Protein AF-A0A536A9E0-F1 (afdb_monomer_lite)

Sequence (63 aa):
MNAYFWRTDENIVHHMRGESVADVRERIAVTHGDAVARRAVITSLDTPRADTSKPADSKSAAA

Secondary structure (DSSP, 8-state):
-EEEEEE-TT---EEEEESSHHHHHHHHHHHH-HHHHHH-EEEEE------------------

Structure (mmCIF, N/CA/C/O backbone):
data_AF-A0A536A9E0-F1
#
_entry.id   AF-A0A536A9E0-F1
#
loop_
_atom_site.group_PDB
_atom_sit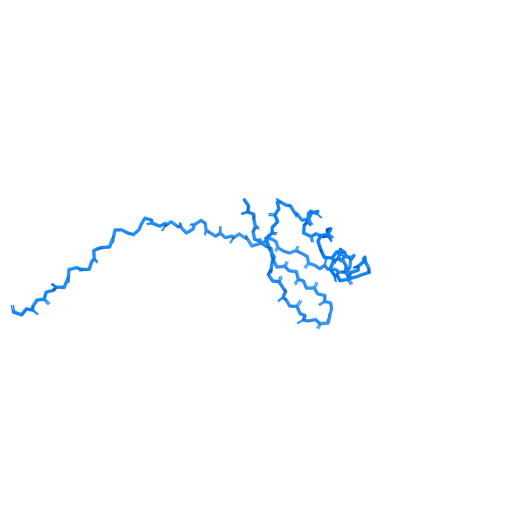e.id
_atom_site.type_symbol
_atom_site.label_atom_id
_atom_site.label_alt_id
_atom_site.label_comp_id
_atom_site.label_asym_id
_atom_site.label_entity_id
_atom_site.label_seq_id
_atom_site.pdbx_PDB_ins_code
_atom_site.Cartn_x
_atom_site.Cartn_y
_atom_site.Cartn_z
_atom_site.occupancy
_atom_site.B_iso_or_equiv
_atom_site.auth_seq_id
_atom_site.auth_comp_id
_atom_site.auth_asym_id
_atom_site.auth_atom_id
_atom_site.pdbx_PDB_model_num
ATOM 1 N N . MET A 1 1 ? 13.721 -1.339 -11.399 1.00 73.62 1 MET A N 1
ATOM 2 C CA . MET A 1 1 ? 12.524 -0.743 -10.770 1.00 73.62 1 MET A CA 1
ATOM 3 C C . MET A 1 1 ? 11.396 -1.744 -10.893 1.00 73.62 1 MET A C 1
ATOM 5 O O . MET A 1 1 ? 11.110 -2.154 -12.013 1.00 73.62 1 MET A O 1
ATOM 9 N N . ASN A 1 2 ? 10.837 -2.174 -9.763 1.00 87.12 2 ASN A N 1
ATOM 10 C CA . ASN A 1 2 ? 9.919 -3.308 -9.690 1.00 87.12 2 ASN A CA 1
ATOM 11 C C . ASN A 1 2 ? 8.474 -2.821 -9.559 1.00 87.12 2 ASN A C 1
ATOM 13 O O . ASN A 1 2 ? 8.213 -1.704 -9.096 1.00 87.12 2 ASN A O 1
ATOM 17 N N . ALA A 1 3 ? 7.540 -3.660 -9.989 1.00 89.06 3 ALA A N 1
ATOM 18 C CA . ALA A 1 3 ? 6.116 -3.425 -9.831 1.00 89.06 3 ALA A CA 1
ATOM 19 C C . ALA A 1 3 ? 5.583 -4.278 -8.676 1.00 89.06 3 ALA A C 1
ATOM 21 O O . ALA A 1 3 ? 5.995 -5.422 -8.494 1.00 89.06 3 ALA A O 1
ATOM 22 N N . TYR A 1 4 ? 4.665 -3.717 -7.898 1.00 90.25 4 TYR A N 1
ATOM 23 C CA . TYR A 1 4 ? 4.050 -4.377 -6.755 1.00 90.25 4 TYR A CA 1
ATOM 24 C C . TYR A 1 4 ? 2.553 -4.101 -6.740 1.00 90.25 4 TYR A C 1
ATOM 26 O O . TYR A 1 4 ? 2.115 -2.978 -7.002 1.00 90.25 4 TYR A O 1
ATOM 34 N N . PHE A 1 5 ? 1.770 -5.106 -6.370 1.00 90.88 5 PHE A N 1
ATOM 35 C CA . PHE A 1 5 ? 0.416 -4.887 -5.880 1.00 90.88 5 PHE A CA 1
ATOM 36 C C . PHE A 1 5 ? 0.419 -4.892 -4.362 1.00 90.88 5 PHE A C 1
ATOM 38 O O . PHE A 1 5 ? 1.144 -5.669 -3.740 1.00 90.88 5 PHE A O 1
ATOM 45 N N . TRP A 1 6 ? -0.427 -4.064 -3.760 1.00 90.94 6 TRP A N 1
ATOM 46 C CA . TRP A 1 6 ? -0.740 -4.191 -2.346 1.00 90.94 6 TRP A CA 1
ATOM 47 C C . TRP A 1 6 ? -2.241 -4.119 -2.097 1.00 90.94 6 TRP A C 1
ATOM 49 O O . TRP A 1 6 ? -2.975 -3.500 -2.868 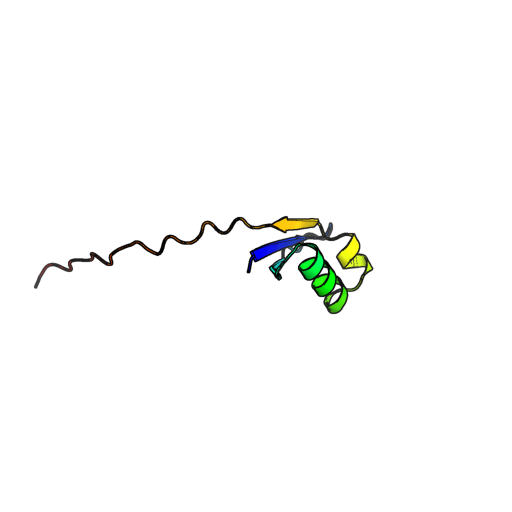1.00 90.94 6 TRP A O 1
ATOM 59 N N . ARG A 1 7 ? -2.686 -4.792 -1.034 1.00 89.88 7 ARG A N 1
ATOM 60 C CA . ARG A 1 7 ? -4.088 -4.821 -0.602 1.00 89.88 7 ARG A CA 1
ATOM 61 C C . ARG A 1 7 ? -4.214 -4.871 0.915 1.00 89.88 7 ARG A C 1
ATOM 63 O O . ARG A 1 7 ? -3.315 -5.373 1.592 1.00 89.88 7 ARG A O 1
ATOM 70 N N . THR A 1 8 ? -5.352 -4.417 1.424 1.00 86.06 8 THR A N 1
ATOM 71 C CA . THR A 1 8 ? -5.807 -4.628 2.808 1.00 86.06 8 THR A CA 1
ATOM 72 C C . THR A 1 8 ? -7.045 -5.526 2.835 1.00 86.06 8 THR A C 1
ATOM 74 O O . THR A 1 8 ? -7.618 -5.826 1.786 1.00 86.06 8 THR A O 1
ATOM 77 N N . ASP A 1 9 ? -7.469 -5.948 4.032 1.00 78.88 9 ASP A N 1
ATOM 78 C CA . ASP A 1 9 ? -8.703 -6.726 4.246 1.00 78.88 9 ASP A CA 1
ATOM 79 C C . ASP A 1 9 ? -9.948 -6.079 3.608 1.00 78.88 9 ASP A C 1
ATOM 81 O O . ASP A 1 9 ? -10.886 -6.770 3.223 1.00 78.88 9 ASP A O 1
ATOM 85 N N . GLU A 1 10 ? -9.935 -4.754 3.438 1.00 70.69 10 GLU A N 1
ATOM 86 C CA . GLU A 1 10 ? -11.029 -3.958 2.868 1.00 70.69 10 GLU A CA 1
ATOM 87 C C . GLU A 1 10 ? -11.001 -3.885 1.326 1.00 70.69 10 GLU A C 1
ATOM 89 O O . GLU A 1 10 ? -11.727 -3.106 0.716 1.00 70.69 10 GLU A O 1
ATOM 94 N N . ASN A 1 11 ? -10.240 -4.776 0.676 1.00 57.25 11 ASN A N 1
ATOM 95 C CA . ASN A 1 11 ? -10.393 -5.137 -0.740 1.00 57.25 11 ASN A CA 1
ATOM 96 C C . ASN A 1 11 ? -10.014 -4.081 -1.797 1.00 57.25 11 ASN A C 1
ATOM 98 O O . ASN A 1 11 ? -10.489 -4.155 -2.931 1.00 57.25 11 ASN A O 1
ATOM 102 N N . ILE A 1 12 ? -9.095 -3.156 -1.508 1.00 65.19 12 ILE A N 1
ATOM 103 C CA . ILE A 1 12 ? -8.538 -2.286 -2.559 1.00 65.19 12 ILE A CA 1
ATOM 104 C C . ILE A 1 12 ? -7.156 -2.790 -2.981 1.00 65.19 12 ILE A C 1
ATOM 106 O O . ILE A 1 12 ? -6.212 -2.775 -2.194 1.00 65.19 12 ILE A O 1
ATOM 110 N N . VAL A 1 13 ? -7.048 -3.263 -4.228 1.00 70.56 13 VAL A N 1
ATOM 111 C CA . VAL A 1 13 ? -5.774 -3.635 -4.860 1.00 70.56 13 VAL A CA 1
ATOM 112 C C . VAL A 1 13 ? -5.184 -2.397 -5.529 1.00 70.56 13 VAL A C 1
ATOM 114 O O . VAL A 1 13 ? -5.716 -1.903 -6.521 1.00 70.56 13 VAL A O 1
ATOM 117 N N . HIS A 1 14 ? -4.068 -1.907 -5.004 1.00 77.44 14 HIS A N 1
ATOM 118 C CA . HIS A 1 14 ? -3.357 -0.750 -5.538 1.00 77.44 14 HIS A CA 1
ATOM 119 C C . HIS A 1 14 ? -2.052 -1.183 -6.213 1.00 77.44 14 HIS A C 1
ATOM 121 O O . HIS A 1 14 ? -1.256 -1.930 -5.640 1.00 77.44 14 HIS A O 1
ATOM 127 N N . HIS A 1 15 ? -1.813 -0.690 -7.430 1.00 86.81 15 HIS A N 1
ATOM 128 C CA . HIS A 1 15 ? -0.541 -0.859 -8.132 1.00 86.81 15 HIS A CA 1
ATOM 129 C C . HIS A 1 15 ? 0.450 0.216 -7.684 1.00 86.81 15 HIS A C 1
ATOM 131 O O . HIS A 1 15 ? 0.124 1.404 -7.700 1.00 86.81 15 HIS A O 1
ATOM 137 N N . MET A 1 16 ? 1.669 -0.182 -7.328 1.00 87.75 16 MET A N 1
ATOM 138 C CA . MET A 1 16 ? 2.743 0.742 -6.981 1.00 87.75 16 MET A CA 1
ATOM 139 C C . MET A 1 16 ? 4.078 0.279 -7.569 1.00 87.75 16 MET A C 1
ATOM 141 O O . MET A 1 16 ? 4.336 -0.917 -7.697 1.00 87.75 16 MET A O 1
ATOM 145 N N . ARG A 1 17 ? 4.948 1.232 -7.918 1.00 88.12 17 ARG A N 1
ATOM 146 C CA . ARG A 1 17 ? 6.347 0.949 -8.256 1.00 88.12 17 ARG A CA 1
ATOM 147 C C . ARG A 1 17 ? 7.246 1.282 -7.079 1.00 88.12 17 ARG A C 1
ATOM 149 O O . ARG A 1 17 ? 7.076 2.332 -6.461 1.00 88.12 17 ARG A O 1
ATOM 156 N N . GLY A 1 18 ? 8.221 0.419 -6.843 1.00 88.75 18 GLY A N 1
ATOM 157 C CA . GLY A 1 18 ? 9.215 0.596 -5.797 1.00 88.75 18 GLY A CA 1
ATOM 158 C C . GLY A 1 18 ? 10.494 -0.166 -6.099 1.00 88.75 18 GLY A C 1
ATOM 159 O O . GLY A 1 18 ? 10.584 -0.929 -7.070 1.00 88.75 18 GLY A O 1
ATOM 160 N N . GLU A 1 19 ? 11.503 0.066 -5.276 1.00 89.00 19 GLU A N 1
ATOM 161 C CA . GLU A 1 19 ? 12.778 -0.652 -5.371 1.00 89.00 19 GLU A CA 1
ATOM 162 C C . GLU A 1 19 ? 12.726 -1.978 -4.611 1.00 89.00 19 GLU A C 1
ATOM 164 O O . GLU A 1 19 ? 13.298 -2.979 -5.044 1.00 89.00 19 GLU A O 1
ATOM 169 N N . SER A 1 20 ? 11.982 -1.999 -3.507 1.00 90.69 20 SER A N 1
ATOM 170 C CA . SER A 1 20 ? 11.823 -3.150 -2.626 1.00 90.69 20 SER A CA 1
ATOM 171 C C . SER A 1 20 ? 10.459 -3.130 -1.933 1.00 90.69 20 SER A C 1
ATOM 173 O O . SER A 1 20 ? 9.767 -2.114 -1.912 1.00 90.69 20 SER A O 1
ATOM 175 N N . VAL A 1 21 ? 10.083 -4.244 -1.300 1.00 90.56 21 VAL A N 1
ATOM 176 C CA . VAL A 1 21 ? 8.870 -4.308 -0.465 1.00 90.56 21 VAL A CA 1
ATOM 177 C C . VAL A 1 21 ? 8.933 -3.312 0.701 1.00 90.56 21 VAL A C 1
ATOM 179 O O . VAL A 1 21 ? 7.900 -2.774 1.089 1.00 90.56 21 VAL A O 1
ATOM 182 N N . ALA A 1 22 ? 10.127 -3.047 1.245 1.00 93.38 22 ALA A N 1
ATOM 183 C CA . ALA A 1 22 ? 10.318 -2.076 2.321 1.00 93.38 22 ALA A CA 1
ATOM 184 C C . ALA A 1 22 ? 10.013 -0.643 1.853 1.00 93.38 22 ALA A C 1
ATOM 186 O O . ALA A 1 22 ? 9.224 0.040 2.498 1.00 93.38 2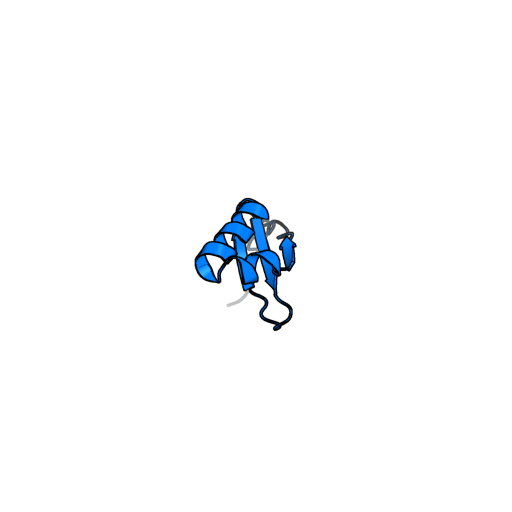2 ALA A O 1
ATOM 187 N N . ASP A 1 23 ? 10.545 -0.243 0.692 1.00 93.38 23 ASP A N 1
ATOM 188 C CA . ASP A 1 23 ? 10.257 1.054 0.052 1.00 93.38 23 ASP A CA 1
ATOM 189 C C . ASP A 1 23 ? 8.758 1.207 -0.264 1.00 93.38 23 ASP A C 1
ATOM 191 O O . ASP A 1 23 ? 8.142 2.222 0.056 1.00 93.38 23 ASP A O 1
ATOM 195 N N . VAL A 1 24 ? 8.115 0.164 -0.800 1.00 92.62 24 VAL A N 1
ATOM 196 C CA . VAL A 1 24 ? 6.659 0.187 -1.034 1.00 92.62 24 VAL A CA 1
ATOM 197 C C . VAL A 1 24 ? 5.884 0.344 0.274 1.00 92.62 24 VAL A C 1
ATOM 199 O O . VAL A 1 24 ? 4.933 1.120 0.335 1.00 92.62 24 VAL A O 1
ATOM 202 N N . ARG A 1 25 ? 6.283 -0.359 1.339 1.00 93.81 25 ARG A N 1
ATOM 203 C CA . ARG A 1 25 ? 5.616 -0.271 2.645 1.00 93.81 25 ARG A CA 1
ATOM 204 C C . ARG A 1 25 ? 5.764 1.114 3.271 1.00 93.81 25 ARG A C 1
ATOM 206 O O . ARG A 1 25 ? 4.786 1.622 3.813 1.00 93.81 25 ARG A O 1
ATOM 213 N N . GLU A 1 26 ? 6.935 1.732 3.158 1.00 95.19 26 GLU A N 1
ATOM 214 C CA . GLU A 1 26 ? 7.166 3.108 3.607 1.00 95.19 26 GLU A CA 1
ATOM 215 C C . GLU A 1 26 ? 6.247 4.091 2.873 1.00 95.19 26 GLU A C 1
ATOM 217 O O . GLU A 1 26 ? 5.563 4.894 3.504 1.00 95.19 26 GLU A O 1
ATOM 222 N N . ARG A 1 27 ? 6.114 3.966 1.549 1.00 92.50 27 ARG A N 1
ATOM 223 C CA . ARG A 1 27 ? 5.202 4.818 0.763 1.00 92.50 27 ARG A CA 1
ATOM 224 C C . ARG A 1 27 ? 3.736 4.630 1.140 1.00 92.50 27 ARG A C 1
ATOM 226 O O . ARG A 1 27 ? 2.982 5.607 1.17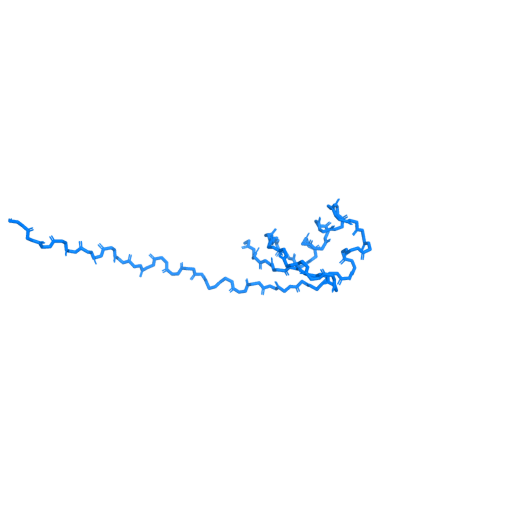5 1.00 92.50 27 ARG A O 1
ATOM 233 N N . ILE A 1 28 ? 3.327 3.396 1.449 1.00 92.19 28 ILE A N 1
ATOM 234 C CA . ILE A 1 28 ? 1.985 3.127 1.980 1.00 92.19 28 ILE A CA 1
ATOM 235 C C . ILE A 1 28 ? 1.813 3.831 3.331 1.00 92.19 28 ILE A C 1
ATOM 237 O O . ILE A 1 28 ? 0.772 4.446 3.548 1.00 92.19 28 ILE A O 1
ATOM 241 N N . ALA A 1 29 ? 2.820 3.802 4.210 1.00 94.00 29 ALA A N 1
ATOM 242 C CA . ALA A 1 29 ? 2.758 4.468 5.512 1.00 94.00 29 ALA A CA 1
ATOM 243 C C . ALA A 1 29 ? 2.636 5.990 5.370 1.00 94.00 29 ALA A C 1
ATOM 245 O O . ALA A 1 29 ? 1.782 6.594 6.013 1.00 94.00 29 ALA A O 1
ATOM 246 N N . VAL A 1 30 ? 3.414 6.592 4.467 1.00 93.44 30 VAL A N 1
ATOM 247 C CA . VAL A 1 30 ? 3.364 8.035 4.183 1.00 93.44 30 VAL A CA 1
ATOM 248 C C . VAL A 1 30 ? 1.996 8.463 3.641 1.00 93.44 30 VAL A C 1
ATOM 250 O O . VAL A 1 30 ? 1.494 9.521 4.009 1.00 93.44 30 VAL A O 1
ATOM 253 N N . THR A 1 31 ? 1.380 7.652 2.777 1.00 89.62 31 THR A N 1
ATOM 254 C CA . THR A 1 31 ? 0.148 8.039 2.060 1.00 89.62 31 THR A CA 1
ATOM 255 C C . THR A 1 31 ? -1.130 7.663 2.816 1.00 89.62 31 THR A C 1
ATOM 257 O O . THR A 1 31 ? -2.106 8.408 2.795 1.00 89.62 31 THR A O 1
ATOM 260 N N . HIS A 1 32 ? -1.141 6.501 3.473 1.00 87.19 32 HIS A N 1
ATOM 261 C CA . HIS A 1 32 ? -2.332 5.897 4.085 1.00 87.19 32 HIS A CA 1
ATOM 262 C C . HIS A 1 32 ? -2.202 5.672 5.600 1.00 87.19 32 HIS A C 1
ATOM 264 O O . HIS A 1 32 ? -3.176 5.288 6.248 1.00 87.19 32 HIS A O 1
ATOM 270 N N . GLY A 1 33 ? -1.021 5.907 6.176 1.00 90.69 33 GLY A N 1
ATOM 271 C CA . GLY A 1 33 ? -0.730 5.729 7.596 1.00 90.69 33 GLY A CA 1
ATOM 272 C C . GLY A 1 33 ? -0.117 4.369 7.947 1.00 90.69 33 GLY A C 1
ATOM 273 O O . GLY A 1 33 ? -0.348 3.346 7.294 1.00 90.69 33 GLY A O 1
ATOM 274 N N . ASP A 1 34 ? 0.644 4.342 9.043 1.00 93.31 34 ASP A N 1
ATOM 275 C CA . ASP A 1 34 ? 1.355 3.154 9.538 1.00 93.31 34 ASP A CA 1
ATOM 276 C C . ASP A 1 34 ? 0.451 1.944 9.795 1.00 93.31 34 ASP A C 1
ATOM 278 O O . ASP A 1 34 ? 0.840 0.803 9.539 1.00 93.31 34 ASP A O 1
ATOM 282 N N . ALA A 1 35 ? -0.768 2.166 10.293 1.00 90.88 35 ALA A N 1
ATOM 283 C CA . ALA A 1 35 ? -1.712 1.084 10.567 1.00 90.88 35 ALA A CA 1
ATOM 284 C C . ALA A 1 35 ? -2.094 0.327 9.284 1.00 90.88 35 ALA A C 1
ATOM 286 O O . ALA A 1 35 ? -2.144 -0.906 9.276 1.00 90.88 35 ALA A O 1
ATOM 287 N N . VAL A 1 36 ? -2.296 1.063 8.187 1.00 89.12 36 VAL A N 1
ATOM 288 C CA . VAL A 1 36 ? -2.581 0.502 6.862 1.00 89.12 36 VAL A CA 1
ATOM 289 C C . VAL A 1 36 ? -1.341 -0.197 6.317 1.00 89.12 36 VAL A C 1
ATOM 291 O O . VAL A 1 36 ? -1.418 -1.352 5.897 1.00 89.12 36 VAL A O 1
ATOM 294 N N . ALA A 1 37 ? -0.178 0.450 6.407 1.00 92.12 37 ALA A N 1
ATOM 295 C CA . ALA A 1 37 ? 1.083 -0.111 5.934 1.00 92.12 37 ALA A CA 1
ATOM 296 C C . ALA A 1 37 ? 1.450 -1.427 6.624 1.00 92.12 37 ALA A C 1
ATOM 298 O O . ALA A 1 37 ? 1.960 -2.335 5.971 1.00 92.12 37 ALA A O 1
ATOM 299 N N . ARG A 1 38 ? 1.172 -1.572 7.927 1.00 91.88 38 ARG A N 1
ATOM 300 C CA . ARG A 1 38 ? 1.399 -2.823 8.672 1.00 91.88 38 ARG A CA 1
ATOM 301 C C . ARG A 1 38 ? 0.514 -3.963 8.176 1.00 91.88 38 ARG A C 1
ATOM 303 O O . ARG A 1 38 ? 1.018 -5.073 8.015 1.00 91.88 38 ARG A O 1
ATOM 310 N N . ARG A 1 39 ? -0.759 -3.681 7.896 1.00 90.88 39 ARG A N 1
ATOM 311 C CA . ARG A 1 39 ? -1.752 -4.672 7.443 1.00 90.88 39 ARG A CA 1
ATOM 312 C C . ARG A 1 39 ? -1.667 -4.988 5.951 1.00 90.88 39 ARG A C 1
ATOM 314 O O . ARG A 1 39 ? -2.191 -6.010 5.521 1.00 90.88 39 ARG A O 1
ATOM 321 N N . ALA A 1 40 ? -1.013 -4.135 5.168 1.00 90.56 40 ALA A N 1
ATOM 322 C CA . ALA A 1 40 ? -0.874 -4.323 3.734 1.00 90.56 40 ALA A CA 1
ATOM 323 C C . ALA A 1 40 ? -0.148 -5.637 3.398 1.00 90.56 40 ALA A C 1
ATOM 325 O O . ALA A 1 40 ? 0.984 -5.884 3.834 1.00 90.56 40 ALA A O 1
ATOM 326 N N . VAL A 1 41 ? -0.788 -6.453 2.561 1.00 91.69 41 VAL A N 1
ATOM 327 C CA . VAL A 1 41 ? -0.158 -7.591 1.886 1.00 91.69 41 VAL A CA 1
ATOM 328 C C . VAL A 1 41 ? 0.418 -7.072 0.578 1.00 91.69 41 VAL A C 1
ATOM 330 O O . VAL A 1 41 ? -0.338 -6.596 -0.264 1.00 91.69 41 VAL A O 1
ATOM 333 N N . ILE A 1 42 ? 1.741 -7.143 0.427 1.00 92.31 42 ILE A N 1
ATOM 334 C CA . ILE A 1 42 ? 2.473 -6.628 -0.735 1.00 92.31 42 ILE A CA 1
ATOM 335 C C . ILE A 1 42 ? 2.983 -7.818 -1.540 1.00 92.31 42 ILE A C 1
ATOM 337 O O . ILE A 1 42 ? 3.681 -8.682 -1.012 1.00 92.31 42 ILE A O 1
ATOM 341 N N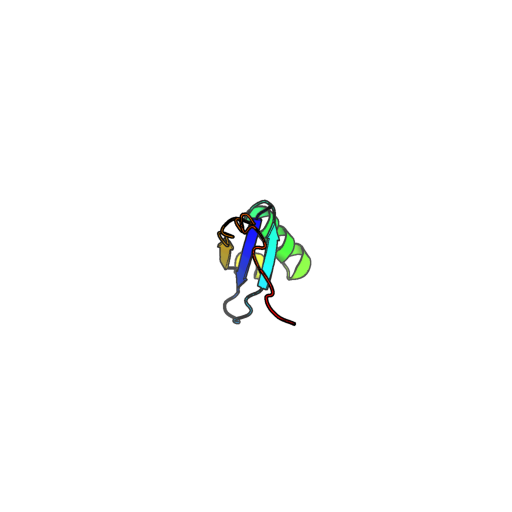 . THR A 1 43 ? 2.646 -7.852 -2.820 1.00 90.06 43 THR A N 1
ATOM 342 C CA . THR A 1 43 ? 3.024 -8.916 -3.745 1.00 90.06 43 THR A CA 1
ATOM 343 C C . THR A 1 43 ? 3.806 -8.306 -4.893 1.00 90.06 43 THR A C 1
ATOM 345 O O . THR A 1 43 ? 3.324 -7.392 -5.562 1.00 90.06 43 THR A O 1
ATOM 348 N N . SER A 1 44 ? 5.021 -8.804 -5.117 1.00 87.31 44 SER A N 1
ATOM 349 C CA . SER A 1 44 ? 5.797 -8.456 -6.302 1.00 87.31 44 SER A CA 1
ATOM 350 C C . SER A 1 44 ? 5.055 -8.926 -7.540 1.00 87.31 44 SER A C 1
ATOM 352 O O . SER A 1 44 ? 4.647 -10.084 -7.630 1.00 87.31 44 SER A O 1
ATOM 354 N N . LEU A 1 45 ? 4.910 -8.030 -8.501 1.00 83.12 45 LEU A N 1
ATOM 355 C CA . LEU A 1 45 ? 4.599 -8.424 -9.854 1.00 83.12 45 LEU A CA 1
ATOM 356 C C . LEU A 1 45 ? 5.920 -8.738 -10.522 1.00 83.12 45 LEU A C 1
ATOM 358 O O . LEU A 1 45 ? 6.706 -7.832 -10.804 1.00 83.12 45 LEU A O 1
ATOM 362 N N . ASP A 1 46 ? 6.147 -10.020 -10.792 1.00 70.56 46 ASP A N 1
ATOM 363 C CA . ASP A 1 46 ? 7.011 -10.399 -11.897 1.00 70.56 46 ASP A CA 1
ATOM 364 C C . ASP A 1 46 ? 6.389 -9.776 -13.143 1.00 70.56 46 ASP A C 1
ATOM 366 O O . ASP A 1 46 ? 5.460 -10.307 -13.748 1.00 70.56 46 ASP A O 1
ATOM 370 N N . THR A 1 47 ? 6.826 -8.569 -13.482 1.00 57.91 47 THR A N 1
ATOM 371 C CA . THR A 1 47 ? 6.672 -8.074 -14.835 1.00 57.91 47 THR A CA 1
ATOM 372 C C . THR A 1 47 ? 7.557 -8.981 -15.672 1.00 57.91 47 THR A C 1
ATOM 374 O O . THR A 1 47 ? 8.780 -8.828 -15.563 1.00 57.91 47 THR A O 1
ATOM 377 N N . PRO A 1 48 ? 7.017 -9.905 -16.499 1.00 52.12 48 PRO A N 1
ATOM 378 C CA . PRO A 1 48 ? 7.823 -10.440 -17.576 1.00 52.12 48 PRO A CA 1
ATOM 379 C C . PRO A 1 48 ? 8.355 -9.209 -18.292 1.00 52.12 48 PRO A C 1
ATOM 381 O O . PRO A 1 48 ? 7.581 -8.325 -18.678 1.00 52.12 48 PRO A O 1
ATOM 384 N N . ARG A 1 49 ? 9.685 -9.086 -18.346 1.00 52.03 49 ARG A N 1
ATOM 385 C CA . ARG A 1 49 ? 10.338 -8.084 -19.178 1.00 52.03 49 ARG A CA 1
ATOM 386 C C . ARG A 1 49 ? 9.641 -8.215 -20.518 1.00 52.03 49 ARG A C 1
ATOM 388 O O . ARG A 1 49 ? 9.709 -9.286 -21.111 1.00 52.03 49 ARG A O 1
ATOM 395 N N . ALA A 1 50 ? 8.865 -7.206 -20.914 1.00 52.88 50 ALA A N 1
ATOM 396 C CA . ALA A 1 50 ? 8.264 -7.216 -22.229 1.00 52.88 50 ALA A CA 1
ATOM 397 C C . ALA A 1 50 ? 9.451 -7.344 -23.178 1.00 52.88 50 ALA A C 1
ATOM 399 O O . ALA A 1 50 ? 10.259 -6.421 -23.291 1.00 52.88 50 ALA A O 1
ATOM 400 N N . ASP A 1 51 ? 9.625 -8.534 -23.743 1.00 50.19 51 ASP A N 1
ATOM 401 C CA . ASP A 1 51 ? 10.568 -8.769 -24.809 1.00 50.19 51 ASP A CA 1
ATOM 402 C C . ASP A 1 51 ? 9.984 -7.966 -25.964 1.00 50.19 51 ASP A C 1
ATOM 404 O O . ASP A 1 51 ? 9.076 -8.397 -26.672 1.00 50.19 51 ASP A O 1
ATOM 408 N N . THR A 1 52 ? 10.421 -6.715 -26.093 1.00 55.59 52 THR A N 1
ATOM 409 C CA . THR A 1 52 ? 10.036 -5.840 -27.202 1.00 55.59 52 THR A CA 1
ATOM 410 C C . THR A 1 52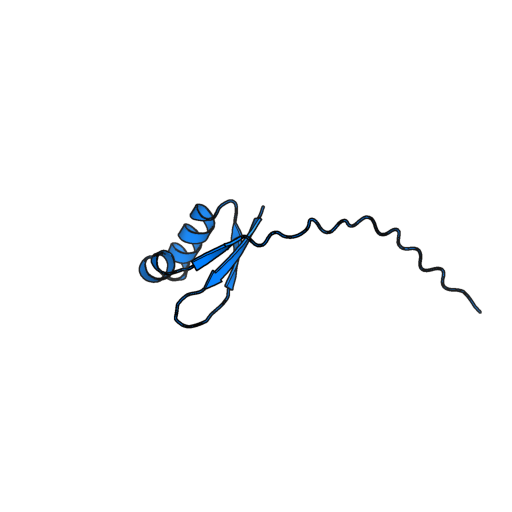 ? 10.678 -6.301 -28.514 1.00 55.59 52 THR A C 1
ATOM 412 O O . THR A 1 52 ? 10.636 -5.582 -29.506 1.00 55.59 52 THR A O 1
ATOM 415 N N . SER A 1 53 ? 11.241 -7.512 -28.549 1.00 49.75 53 SER A N 1
ATOM 416 C CA . SER A 1 53 ? 11.703 -8.232 -29.729 1.00 49.75 53 SER A CA 1
ATOM 417 C C . SER A 1 53 ? 10.515 -8.732 -30.556 1.00 49.75 53 SER A C 1
ATOM 419 O O . SER A 1 53 ? 10.344 -9.927 -30.783 1.00 49.75 53 SER A O 1
ATOM 421 N N . LYS A 1 54 ? 9.667 -7.817 -31.024 1.00 50.81 54 LYS A N 1
ATOM 422 C CA . LYS A 1 54 ? 8.798 -8.083 -32.166 1.00 50.81 54 LYS A CA 1
ATOM 423 C C . LYS A 1 54 ? 9.266 -7.164 -33.294 1.00 50.81 54 LYS A C 1
ATOM 425 O O . LYS A 1 54 ? 9.057 -5.956 -33.178 1.00 50.81 54 LYS A O 1
ATOM 430 N N . PRO A 1 55 ? 9.911 -7.672 -34.363 1.00 48.69 55 PRO A N 1
ATOM 431 C CA . PRO A 1 55 ? 10.025 -6.876 -35.571 1.00 48.69 55 PRO A CA 1
ATOM 432 C C . PRO A 1 55 ? 8.596 -6.591 -36.029 1.00 48.69 55 PRO A C 1
ATOM 434 O O . PRO A 1 55 ? 7.747 -7.487 -36.068 1.00 48.69 55 PRO A O 1
ATOM 437 N N . ALA A 1 56 ? 8.301 -5.323 -36.289 1.00 57.44 56 ALA A N 1
ATOM 438 C CA . ALA A 1 56 ? 7.048 -4.913 -36.893 1.00 57.44 56 ALA A CA 1
ATOM 439 C C . ALA A 1 56 ? 7.030 -5.366 -38.362 1.00 57.44 56 ALA A C 1
ATOM 441 O O . ALA A 1 56 ? 7.096 -4.553 -39.275 1.00 57.44 56 ALA A O 1
ATOM 442 N N . ASP A 1 57 ? 6.944 -6.673 -38.598 1.00 56.00 57 ASP A N 1
ATOM 443 C CA . ASP A 1 57 ? 6.511 -7.205 -39.879 1.00 56.00 57 ASP A CA 1
ATOM 444 C C . ASP A 1 57 ? 4.988 -7.131 -39.905 1.00 56.00 57 ASP A C 1
ATOM 446 O O . ASP A 1 57 ? 4.253 -7.981 -39.401 1.00 56.00 57 ASP A O 1
ATOM 450 N N . SER A 1 58 ? 4.493 -6.042 -40.471 1.00 46.88 58 SER A N 1
ATOM 451 C CA . SER A 1 58 ? 3.155 -5.995 -41.043 1.00 46.88 58 SER A CA 1
ATOM 452 C C . SER A 1 58 ? 3.284 -5.410 -42.436 1.00 46.88 58 SER A C 1
ATOM 454 O O . SER A 1 58 ? 3.099 -4.224 -42.685 1.00 46.88 58 SER A O 1
ATOM 456 N N . LYS A 1 59 ? 3.663 -6.311 -43.342 1.00 53.00 59 LYS A N 1
ATOM 457 C CA . LYS A 1 59 ? 3.438 -6.231 -44.778 1.00 53.00 59 LYS A CA 1
ATOM 458 C C . LYS A 1 59 ? 1.951 -5.952 -45.023 1.00 53.00 59 LYS A C 1
ATOM 460 O O . LYS A 1 59 ? 1.144 -6.877 -44.991 1.00 53.00 59 LYS A O 1
ATOM 465 N N . SER A 1 60 ? 1.595 -4.697 -45.284 1.00 43.00 60 SER A N 1
ATOM 466 C CA . SER A 1 60 ? 0.329 -4.378 -45.946 1.00 43.00 60 SER A CA 1
ATOM 467 C C . SER A 1 60 ? 0.515 -4.565 -47.443 1.00 43.00 60 SER A C 1
ATOM 469 O O . SER A 1 60 ? 1.237 -3.822 -48.104 1.00 43.00 60 SER A O 1
ATOM 471 N N . ALA A 1 61 ? -0.103 -5.626 -47.944 1.00 48.34 61 ALA A N 1
ATOM 472 C CA . ALA A 1 61 ? -0.342 -5.849 -49.354 1.00 48.34 61 ALA A CA 1
ATOM 473 C C . ALA A 1 61 ? -1.565 -5.043 -49.830 1.00 48.34 61 ALA A C 1
ATOM 475 O O . ALA A 1 61 ? -2.482 -4.799 -49.050 1.00 48.34 61 ALA A O 1
ATOM 476 N N . ALA A 1 62 ? -1.567 -4.781 -51.140 1.00 45.25 62 ALA A N 1
ATOM 477 C CA . ALA A 1 62 ? -2.691 -4.436 -52.015 1.00 45.25 62 ALA A CA 1
ATOM 478 C C . ALA A 1 62 ? -3.184 -2.974 -52.041 1.00 45.25 62 ALA A C 1
ATOM 480 O O . ALA A 1 62 ? -3.973 -2.545 -51.201 1.00 45.25 62 ALA A O 1
ATOM 481 N N . ALA A 1 63 ? -2.804 -2.277 -53.116 1.00 42.94 63 ALA A N 1
ATOM 482 C CA . ALA A 1 63 ? -3.735 -1.647 -54.057 1.00 42.94 63 ALA A CA 1
ATOM 483 C C . ALA A 1 63 ? -3.105 -1.673 -55.458 1.00 42.94 63 ALA A C 1
ATOM 485 O O . ALA A 1 63 ? -1.889 -1.383 -55.544 1.00 42.94 63 ALA A O 1
#

pLDDT: mean 77.21, std 17.74, range [42.94, 95.19]

Foldseek 3Di:
DWWKWKDAPVDDTDIDDDPDLVRVLVVCCVPPNNVCSVRIDMGTDPPPPPPPPDDPPDPDDDD

Radius of gyration: 18.58 Å; chains: 1; bounding box: 24×18×65 Å